Protein AF-A0A953WHJ2-F1 (afdb_monomer_lite)

Structure (mmCIF, N/CA/C/O backbone):
data_AF-A0A953WHJ2-F1
#
_entry.id   AF-A0A953WHJ2-F1
#
loop_
_atom_site.group_PDB
_atom_site.id
_atom_site.type_symbol
_atom_site.label_atom_id
_atom_site.label_alt_id
_atom_site.label_comp_id
_atom_site.label_asym_id
_atom_site.label_entity_id
_atom_site.label_seq_id
_atom_site.pdbx_PDB_ins_code
_atom_site.Cartn_x
_atom_site.Cartn_y
_atom_site.Cartn_z
_atom_site.occupancy
_atom_site.B_iso_or_equiv
_atom_site.auth_seq_id
_atom_site.auth_comp_id
_atom_site.auth_asym_id
_atom_site.auth_atom_id
_atom_site.pdbx_PDB_model_num
ATOM 1 N N . MET A 1 1 ? -8.960 -1.611 -5.381 1.00 65.94 1 MET A N 1
ATOM 2 C CA . MET A 1 1 ? -8.286 -1.002 -6.548 1.00 65.94 1 MET A CA 1
ATOM 3 C C . MET A 1 1 ? -6.809 -1.364 -6.590 1.00 65.94 1 MET A C 1
ATOM 5 O O . MET A 1 1 ? -6.351 -1.762 -7.650 1.00 65.94 1 MET A O 1
ATOM 9 N N . THR A 1 2 ? -6.101 -1.385 -5.455 1.00 75.44 2 THR A N 1
ATOM 10 C CA . THR A 1 2 ? -4.697 -1.843 -5.382 1.00 75.44 2 THR A CA 1
ATOM 11 C C . THR A 1 2 ? -4.385 -3.147 -6.133 1.00 75.44 2 THR A C 1
ATOM 13 O O . THR A 1 2 ? -3.413 -3.198 -6.869 1.00 75.44 2 THR A O 1
ATOM 16 N N . PHE A 1 3 ? -5.202 -4.200 -5.987 1.00 79.56 3 PHE A N 1
ATOM 17 C CA . PHE A 1 3 ? -4.948 -5.485 -6.659 1.00 79.56 3 PHE A CA 1
ATOM 18 C C . PHE A 1 3 ? -4.899 -5.357 -8.190 1.00 79.56 3 PHE A C 1
ATOM 20 O O . PHE A 1 3 ? -4.042 -5.954 -8.832 1.00 79.56 3 PHE A O 1
ATOM 27 N N . PHE A 1 4 ? -5.778 -4.533 -8.766 1.00 82.69 4 PHE A N 1
ATOM 28 C CA . PHE A 1 4 ? -5.809 -4.279 -10.204 1.00 82.69 4 PHE A CA 1
ATOM 29 C C . PHE A 1 4 ? -4.532 -3.574 -10.676 1.00 82.69 4 PHE A C 1
ATOM 31 O O . PHE A 1 4 ? -3.926 -3.997 -11.656 1.00 82.69 4 PHE A O 1
ATOM 38 N N . PHE A 1 5 ? -4.084 -2.548 -9.947 1.00 80.44 5 PHE A N 1
ATOM 39 C CA . PHE A 1 5 ? -2.843 -1.843 -10.267 1.00 80.44 5 PHE A CA 1
ATOM 40 C C . PHE A 1 5 ? -1.611 -2.735 -10.100 1.00 80.44 5 PHE A C 1
ATOM 42 O O . PHE A 1 5 ? -0.734 -2.712 -10.953 1.00 80.44 5 PHE A O 1
ATOM 49 N N . LEU A 1 6 ? -1.558 -3.582 -9.070 1.00 83.88 6 LEU A N 1
ATOM 50 C CA . LEU A 1 6 ? -0.460 -4.538 -8.904 1.00 83.88 6 LEU A CA 1
ATOM 51 C C . LEU A 1 6 ? -0.410 -5.561 -10.036 1.00 83.88 6 LEU A C 1
ATOM 53 O O . LEU A 1 6 ? 0.670 -5.841 -10.550 1.00 83.88 6 LEU A O 1
ATOM 57 N N . LEU A 1 7 ? -1.564 -6.079 -10.460 1.00 83.19 7 LEU A N 1
ATOM 58 C CA . LEU A 1 7 ? -1.643 -6.995 -11.594 1.00 83.19 7 LEU A CA 1
ATOM 59 C C . LEU A 1 7 ? -1.192 -6.312 -12.894 1.00 83.19 7 LEU A C 1
ATOM 61 O O . LEU A 1 7 ? -0.374 -6.866 -13.624 1.00 83.19 7 LEU A O 1
ATOM 65 N N . ALA A 1 8 ? -1.669 -5.092 -13.155 1.00 83.06 8 ALA A N 1
ATOM 66 C CA . ALA A 1 8 ? -1.249 -4.300 -14.309 1.00 83.06 8 ALA A CA 1
ATOM 67 C C . ALA A 1 8 ? 0.257 -3.985 -14.274 1.00 83.06 8 ALA A C 1
ATOM 69 O O . ALA A 1 8 ? 0.934 -4.098 -15.293 1.00 83.06 8 ALA A O 1
ATOM 70 N N . GLY A 1 9 ? 0.796 -3.660 -13.096 1.00 78.44 9 GLY A N 1
ATOM 71 C CA . GLY A 1 9 ? 2.222 -3.427 -12.880 1.00 78.44 9 GLY A CA 1
ATOM 72 C C . GLY A 1 9 ? 3.067 -4.678 -13.120 1.00 78.44 9 GLY A C 1
ATOM 73 O O . GLY A 1 9 ? 4.094 -4.596 -13.788 1.00 78.44 9 GLY A O 1
ATOM 74 N N . ALA A 1 10 ? 2.611 -5.844 -12.657 1.00 82.56 10 ALA A N 1
ATOM 75 C CA . ALA A 1 10 ? 3.278 -7.119 -12.909 1.00 82.56 10 ALA A CA 1
ATOM 76 C C . ALA A 1 10 ? 3.295 -7.462 -14.406 1.00 82.56 10 ALA A C 1
ATOM 78 O O . ALA A 1 10 ? 4.346 -7.795 -14.946 1.00 82.56 10 ALA A O 1
ATOM 79 N N . ILE A 1 11 ? 2.161 -7.316 -15.101 1.00 87.12 11 ILE A N 1
ATOM 80 C CA . ILE A 1 11 ? 2.080 -7.529 -16.554 1.00 87.12 11 ILE A CA 1
ATOM 81 C C . ILE A 1 11 ? 3.020 -6.564 -17.291 1.00 87.12 11 ILE A C 1
ATOM 83 O O . ILE A 1 11 ? 3.783 -6.993 -18.153 1.00 87.12 11 ILE A O 1
ATOM 87 N N . ALA A 1 12 ? 3.020 -5.280 -16.925 1.00 83.31 12 ALA A N 1
ATOM 88 C CA . ALA A 1 12 ? 3.909 -4.282 -17.517 1.00 83.31 12 ALA A CA 1
ATOM 89 C C . ALA A 1 12 ? 5.395 -4.618 -17.298 1.00 83.31 12 ALA A C 1
ATOM 91 O O . ALA A 1 12 ? 6.194 -4.452 -18.218 1.00 83.31 12 ALA A O 1
ATOM 92 N N . TYR A 1 13 ? 5.757 -5.145 -16.124 1.00 85.81 13 TYR A N 1
ATOM 93 C CA . TYR A 1 13 ? 7.111 -5.618 -15.837 1.00 85.81 13 TYR A CA 1
ATOM 94 C C . TYR A 1 13 ? 7.514 -6.787 -16.750 1.00 85.81 13 TYR A C 1
ATOM 96 O O . TYR A 1 13 ? 8.569 -6.732 -17.378 1.00 85.81 13 TYR A O 1
ATOM 104 N N . PHE A 1 14 ? 6.651 -7.796 -16.922 1.00 89.81 14 PHE A N 1
ATOM 105 C CA . PHE A 1 14 ? 6.911 -8.909 -17.851 1.00 89.81 14 PHE A CA 1
ATOM 106 C C . PHE A 1 14 ? 7.032 -8.459 -19.314 1.00 89.81 14 PHE A C 1
ATOM 108 O O . PHE A 1 14 ? 7.791 -9.048 -20.082 1.00 89.81 14 PHE A O 1
ATOM 115 N N . LEU A 1 15 ? 6.328 -7.391 -19.696 1.00 90.75 15 LEU A N 1
ATOM 116 C CA . LEU A 1 15 ? 6.431 -6.758 -21.014 1.00 90.75 15 LEU A CA 1
ATOM 117 C C . LEU A 1 15 ? 7.636 -5.809 -21.148 1.00 90.75 15 LEU A C 1
ATOM 119 O O . LEU A 1 15 ? 7.784 -5.167 -22.187 1.00 90.75 15 LEU A O 1
ATOM 123 N N . LYS A 1 16 ? 8.492 -5.704 -20.121 1.00 86.75 16 LYS A N 1
ATOM 124 C CA . LYS A 1 16 ? 9.635 -4.773 -20.041 1.00 86.75 16 LYS A CA 1
ATOM 125 C C . LYS A 1 16 ? 9.248 -3.293 -20.130 1.00 86.75 16 LYS A C 1
ATOM 127 O O . LYS A 1 16 ? 10.088 -2.428 -20.369 1.00 86.75 16 LYS A O 1
ATOM 132 N N . ALA A 1 17 ? 7.978 -2.970 -19.903 1.00 89.69 17 ALA A N 1
ATOM 133 C CA . ALA A 1 17 ? 7.481 -1.605 -19.810 1.00 89.69 17 ALA A CA 1
ATOM 134 C C . ALA A 1 17 ? 7.697 -1.069 -18.383 1.00 89.69 17 ALA A C 1
ATOM 136 O O . ALA A 1 17 ? 6.747 -0.770 -17.658 1.00 89.69 17 ALA A O 1
ATOM 137 N N . TYR A 1 18 ? 8.959 -0.964 -17.958 1.00 86.56 18 TYR A N 1
ATOM 138 C CA . TYR A 1 18 ? 9.332 -0.709 -16.560 1.00 86.56 18 TYR A CA 1
ATOM 139 C C . TYR A 1 18 ? 8.835 0.634 -16.014 1.00 86.56 18 TYR A C 1
ATOM 141 O O . TYR A 1 18 ? 8.404 0.710 -14.866 1.00 86.56 18 TYR A O 1
ATOM 149 N N . VAL A 1 19 ? 8.804 1.680 -16.847 1.00 88.31 19 VAL A N 1
ATOM 150 C CA . VAL A 1 19 ? 8.236 2.990 -16.475 1.00 88.31 19 VAL A CA 1
ATOM 151 C C . VAL A 1 19 ? 6.744 2.865 -16.155 1.00 88.31 19 VAL A C 1
ATOM 153 O O . VAL A 1 19 ? 6.263 3.403 -15.162 1.00 88.31 19 VAL A O 1
ATOM 156 N N . VAL A 1 20 ? 6.008 2.103 -16.966 1.00 87.56 20 VAL A N 1
ATOM 157 C CA . VAL A 1 20 ? 4.573 1.865 -16.765 1.00 87.56 20 VAL A CA 1
ATOM 158 C C . VAL A 1 20 ? 4.344 1.004 -15.519 1.00 87.56 20 VAL A C 1
ATOM 160 O O . VAL A 1 20 ? 3.459 1.305 -14.717 1.00 87.56 20 VAL A O 1
ATOM 163 N N . ALA A 1 21 ? 5.178 -0.018 -15.307 1.00 87.56 21 ALA A N 1
ATOM 164 C CA . ALA A 1 21 ? 5.148 -0.836 -14.098 1.00 87.56 21 ALA A CA 1
ATOM 165 C C . ALA A 1 21 ? 5.364 0.011 -12.831 1.00 87.56 21 ALA A C 1
ATOM 167 O O . ALA A 1 21 ? 4.606 -0.124 -11.869 1.00 87.56 21 ALA A O 1
ATOM 168 N N . LEU A 1 22 ? 6.325 0.941 -12.854 1.00 87.75 22 LEU A N 1
ATOM 169 C CA . LEU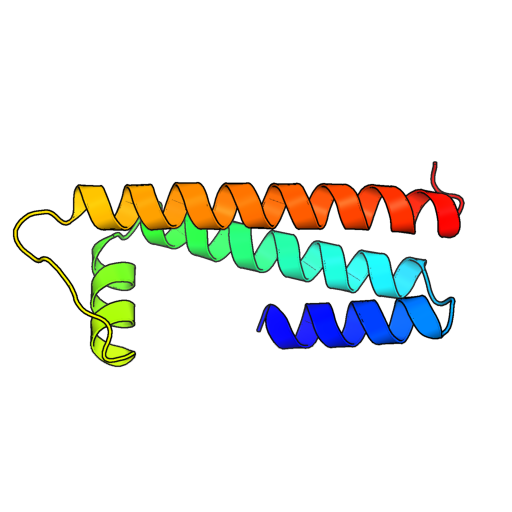 A 1 22 ? 6.578 1.886 -11.760 1.00 87.75 22 LEU A CA 1
ATOM 170 C C . LEU A 1 22 ? 5.382 2.776 -11.455 1.00 87.75 22 LEU A C 1
ATOM 172 O O . LEU A 1 22 ? 5.048 2.950 -10.285 1.00 87.75 22 LEU A O 1
ATOM 176 N N . VAL A 1 23 ? 4.715 3.307 -12.481 1.00 90.75 23 VAL A N 1
ATOM 177 C CA . VAL A 1 23 ? 3.513 4.131 -12.291 1.00 90.75 23 VAL A CA 1
ATOM 178 C C . VAL A 1 23 ? 2.429 3.330 -11.574 1.00 90.75 23 VAL A C 1
ATOM 180 O O . VAL A 1 23 ? 1.864 3.805 -10.590 1.00 90.75 23 VAL A O 1
ATOM 183 N N . PHE A 1 24 ? 2.171 2.092 -11.994 1.00 90.19 24 PHE A N 1
ATOM 184 C CA . PHE A 1 24 ? 1.160 1.252 -11.349 1.00 90.19 24 PHE A CA 1
ATOM 185 C C . PHE A 1 24 ? 1.527 0.841 -9.917 1.00 90.19 24 PHE A C 1
ATOM 187 O O . PHE A 1 24 ? 0.655 0.808 -9.040 1.00 90.19 24 PHE A O 1
ATOM 194 N N . ILE A 1 25 ? 2.806 0.580 -9.644 1.00 89.06 25 ILE A N 1
ATOM 195 C CA . ILE A 1 25 ? 3.289 0.329 -8.280 1.00 89.06 25 ILE A CA 1
ATOM 196 C C . ILE A 1 25 ? 3.131 1.594 -7.423 1.00 89.06 25 ILE A C 1
ATOM 198 O O . ILE A 1 25 ? 2.614 1.516 -6.310 1.00 89.06 25 ILE A O 1
ATOM 202 N N . GLY A 1 26 ? 3.483 2.769 -7.950 1.00 88.88 26 GLY A N 1
ATOM 203 C CA . GLY A 1 26 ? 3.316 4.055 -7.271 1.00 88.88 26 GLY A CA 1
ATOM 204 C C . GLY A 1 26 ? 1.855 4.365 -6.938 1.00 88.88 26 GLY A C 1
ATOM 205 O O . GLY A 1 26 ? 1.541 4.707 -5.799 1.00 88.88 26 GLY A O 1
ATOM 206 N N . LEU A 1 27 ? 0.938 4.155 -7.888 1.00 91.31 27 LEU A N 1
ATOM 207 C CA . LEU A 1 27 ? -0.506 4.285 -7.656 1.00 91.31 27 LEU A CA 1
ATOM 208 C C . LEU A 1 27 ? -1.009 3.302 -6.592 1.00 91.31 27 LEU A C 1
ATOM 210 O O . LEU A 1 27 ? -1.851 3.658 -5.769 1.00 91.31 27 LEU A O 1
ATOM 214 N N . SER A 1 28 ? -0.462 2.085 -6.561 1.00 89.19 28 SER A N 1
ATOM 215 C CA . SER A 1 28 ? -0.771 1.100 -5.520 1.00 89.19 28 SER A CA 1
ATOM 216 C C . SER A 1 28 ? -0.320 1.573 -4.138 1.00 89.19 28 SER A C 1
ATOM 218 O O . SER A 1 28 ? -1.073 1.439 -3.178 1.00 89.19 28 SER A O 1
ATOM 220 N N . ILE A 1 29 ? 0.879 2.154 -4.027 1.00 90.81 29 ILE A N 1
ATOM 221 C CA . ILE A 1 29 ? 1.391 2.724 -2.771 1.00 90.81 29 ILE A CA 1
ATOM 222 C C . ILE A 1 29 ? 0.512 3.895 -2.314 1.00 90.81 29 ILE A C 1
ATOM 224 O O . ILE A 1 29 ? 0.117 3.941 -1.148 1.00 90.81 29 ILE A O 1
ATOM 228 N N . LEU A 1 30 ? 0.161 4.805 -3.228 1.00 91.75 30 LEU A N 1
ATOM 229 C CA . LEU A 1 30 ? -0.703 5.952 -2.935 1.00 91.75 30 LEU A CA 1
ATOM 230 C C . LEU A 1 30 ? -2.086 5.519 -2.434 1.00 91.75 30 LEU A C 1
ATOM 232 O O . LEU A 1 30 ? -2.556 6.045 -1.429 1.00 91.75 30 LEU A O 1
ATOM 236 N N . ASP A 1 31 ? -2.711 4.523 -3.065 1.00 90.69 31 ASP A N 1
ATOM 237 C CA . ASP A 1 31 ? -3.996 3.957 -2.626 1.00 90.69 31 ASP A CA 1
ATOM 238 C C . ASP A 1 31 ? -3.905 3.400 -1.190 1.00 90.69 31 ASP A C 1
ATOM 240 O O . ASP A 1 31 ? -4.756 3.681 -0.343 1.00 90.69 31 ASP A O 1
ATOM 244 N N . GLN A 1 32 ? -2.827 2.674 -0.864 1.00 88.06 32 GLN A N 1
ATOM 245 C CA . GLN A 1 32 ? -2.602 2.158 0.495 1.00 88.06 32 GLN A CA 1
ATOM 246 C C . GLN A 1 32 ? -2.418 3.286 1.520 1.00 88.06 32 GLN A C 1
ATOM 248 O O . GLN A 1 32 ? -2.974 3.204 2.619 1.00 88.06 32 GLN A O 1
ATOM 253 N N . ALA A 1 33 ? -1.672 4.334 1.163 1.00 88.81 33 ALA A N 1
ATOM 254 C CA . ALA A 1 33 ? -1.440 5.493 2.019 1.00 88.81 33 ALA A CA 1
ATOM 255 C C . ALA A 1 33 ? -2.729 6.293 2.262 1.00 88.81 33 ALA A C 1
ATOM 257 O O . ALA A 1 33 ? -3.019 6.655 3.399 1.00 88.81 33 ALA A O 1
ATOM 258 N N . LEU A 1 34 ? -3.551 6.505 1.231 1.00 90.31 34 LEU A N 1
ATOM 259 C CA . LEU A 1 34 ? -4.836 7.197 1.358 1.00 90.31 34 LEU A CA 1
ATOM 260 C C . LEU A 1 34 ? -5.801 6.444 2.276 1.00 90.31 34 LEU A C 1
ATOM 262 O O . LEU A 1 34 ? -6.434 7.056 3.137 1.00 90.31 34 LEU A O 1
ATOM 266 N N . VAL A 1 35 ? -5.884 5.116 2.143 1.00 88.06 35 VAL A N 1
ATOM 267 C CA . VAL A 1 35 ? -6.698 4.282 3.042 1.00 88.06 35 VAL A CA 1
ATOM 268 C C . VAL A 1 35 ? -6.200 4.382 4.483 1.00 88.06 35 VAL A C 1
ATOM 270 O O . VAL A 1 35 ? -7.012 4.468 5.403 1.00 88.06 35 VAL A O 1
ATOM 273 N N . LEU A 1 36 ? -4.881 4.391 4.686 1.00 88.69 36 LEU A N 1
ATOM 274 C CA . LEU A 1 36 ? -4.270 4.521 6.006 1.00 88.69 36 LEU A CA 1
ATOM 275 C C . LEU A 1 36 ? -4.584 5.877 6.655 1.00 88.69 36 LEU A C 1
ATOM 277 O O . LEU A 1 36 ? -5.010 5.923 7.809 1.00 88.69 36 LEU A O 1
ATOM 281 N N . ILE A 1 37 ? -4.407 6.968 5.905 1.00 89.44 37 ILE A N 1
ATOM 282 C CA . ILE A 1 37 ? -4.703 8.335 6.352 1.00 89.44 37 ILE A CA 1
ATOM 283 C C . ILE A 1 37 ? -6.185 8.455 6.703 1.00 89.44 37 ILE A C 1
ATOM 285 O O . ILE A 1 37 ? -6.523 8.891 7.802 1.00 89.44 37 ILE A O 1
ATOM 289 N N . ARG A 1 38 ? -7.074 8.000 5.814 1.00 88.88 38 ARG A N 1
ATOM 290 C CA . ARG A 1 38 ? -8.520 8.064 6.045 1.00 88.88 38 ARG A CA 1
ATOM 291 C C . ARG A 1 38 ? -8.937 7.277 7.282 1.00 88.88 38 ARG A C 1
ATOM 293 O O . ARG A 1 38 ? -9.691 7.806 8.080 1.00 88.88 38 ARG A O 1
ATOM 300 N N . ALA A 1 39 ? -8.410 6.069 7.473 1.00 86.06 39 ALA A N 1
ATOM 301 C CA . ALA A 1 39 ? -8.718 5.256 8.650 1.00 86.06 39 ALA A CA 1
ATOM 302 C C . ALA A 1 39 ? -8.150 5.825 9.964 1.00 86.06 39 ALA A C 1
ATOM 304 O O . ALA A 1 39 ? -8.592 5.431 11.038 1.00 86.06 39 ALA A O 1
ATOM 305 N N . THR A 1 40 ? -7.158 6.717 9.883 1.00 85.38 40 THR A N 1
ATOM 306 C CA . THR A 1 40 ? -6.579 7.401 11.047 1.00 85.38 40 THR A CA 1
ATOM 307 C C . THR A 1 40 ? -7.372 8.659 11.403 1.00 85.38 40 THR A C 1
ATOM 309 O O . THR A 1 40 ? -7.559 8.939 12.582 1.00 85.38 40 THR A O 1
ATOM 312 N N . ILE A 1 41 ? -7.849 9.404 10.399 1.00 87.94 41 ILE A N 1
ATOM 313 C CA . ILE A 1 41 ? -8.683 10.604 10.587 1.00 87.94 41 ILE A CA 1
ATOM 314 C C . ILE A 1 41 ? -10.113 10.224 10.989 1.00 87.94 41 ILE A C 1
ATOM 316 O O . ILE A 1 41 ? -10.688 10.855 11.869 1.00 87.94 41 ILE A O 1
ATOM 320 N N . ASP A 1 42 ? -10.672 9.196 10.351 1.00 87.75 42 ASP A N 1
ATOM 321 C CA . ASP A 1 42 ? -12.032 8.703 10.563 1.00 87.75 42 ASP A CA 1
ATOM 322 C C . ASP A 1 42 ? -12.001 7.183 10.823 1.00 87.75 42 ASP A C 1
ATOM 324 O O . ASP A 1 42 ? -12.098 6.361 9.898 1.00 87.75 42 ASP A O 1
ATOM 328 N N . PRO A 1 43 ? -11.804 6.784 12.092 1.00 82.38 43 PRO A N 1
ATOM 329 C CA . 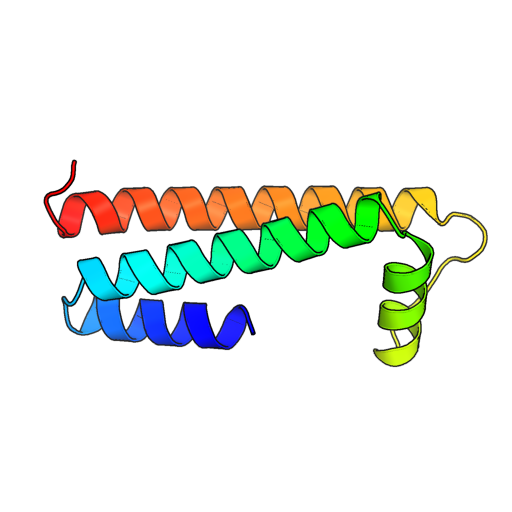PRO A 1 43 ? -11.803 5.382 12.493 1.00 82.38 43 PRO A CA 1
ATOM 330 C C . PRO A 1 43 ? -13.152 4.690 12.289 1.00 82.38 43 PRO A C 1
ATOM 332 O O . PRO A 1 43 ? -13.190 3.485 12.012 1.00 82.38 43 PRO A O 1
ATOM 335 N N . ASP A 1 44 ? -14.247 5.439 12.417 1.00 86.25 44 ASP A N 1
ATOM 336 C CA . ASP A 1 44 ? -15.609 4.917 12.323 1.00 86.25 44 ASP A CA 1
ATOM 337 C C . ASP A 1 44 ? -15.900 4.444 10.899 1.00 86.25 44 ASP A C 1
ATOM 339 O O . ASP A 1 44 ? -16.422 3.341 10.707 1.00 86.25 44 ASP A O 1
ATOM 343 N N . TRP A 1 45 ? -15.431 5.185 9.888 1.00 87.81 45 TRP A N 1
ATOM 344 C CA . TRP A 1 45 ? -15.465 4.747 8.491 1.00 87.81 45 TRP A CA 1
ATOM 345 C C . TRP A 1 45 ? -14.794 3.381 8.280 1.00 87.81 45 TRP A C 1
ATOM 347 O O . TRP A 1 45 ? -15.318 2.525 7.558 1.00 87.81 45 TRP A O 1
ATOM 357 N N . TYR A 1 46 ? -13.638 3.143 8.910 1.00 85.44 46 TYR A N 1
ATOM 358 C CA . TYR A 1 46 ? -12.926 1.868 8.779 1.00 85.44 46 TYR A CA 1
ATOM 359 C C . TYR A 1 46 ? -13.689 0.717 9.445 1.00 85.44 46 TYR A C 1
ATOM 361 O O . TYR A 1 46 ? -13.784 -0.375 8.875 1.00 85.44 46 TYR A O 1
ATOM 369 N N . ILE A 1 47 ? -14.257 0.958 10.628 1.00 84.75 47 ILE A N 1
ATOM 370 C CA . ILE A 1 47 ? -15.082 -0.026 11.334 1.00 84.75 47 ILE A CA 1
ATOM 371 C C . ILE A 1 47 ? -16.322 -0.371 10.506 1.00 84.75 47 ILE A C 1
ATOM 373 O O . ILE A 1 47 ? -16.592 -1.553 10.286 1.00 84.75 47 ILE A O 1
ATOM 377 N N . GLN A 1 48 ? -17.019 0.632 9.970 1.00 87.94 48 GLN A N 1
ATOM 378 C CA . GLN A 1 48 ? -18.177 0.433 9.102 1.00 87.94 48 GLN A CA 1
ATOM 379 C C . GLN A 1 48 ? -17.819 -0.411 7.872 1.00 87.94 48 GLN A C 1
ATOM 381 O O . GLN A 1 48 ? -18.498 -1.390 7.571 1.00 87.94 48 GLN A O 1
A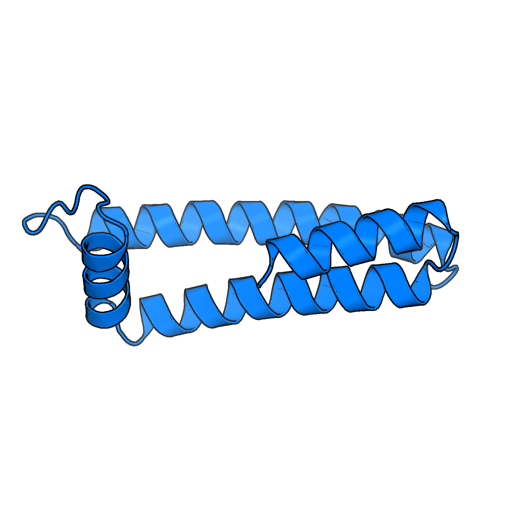TOM 386 N N . ARG A 1 49 ? -16.686 -0.124 7.219 1.00 86.50 49 ARG A N 1
ATOM 387 C CA . ARG A 1 49 ? -16.195 -0.914 6.078 1.00 86.50 49 ARG A CA 1
ATOM 388 C C . ARG A 1 49 ? -15.867 -2.361 6.429 1.00 86.50 49 ARG A C 1
ATOM 390 O O . ARG A 1 49 ? -16.047 -3.246 5.595 1.00 86.50 49 ARG A O 1
ATOM 397 N N . ARG A 1 50 ? -15.384 -2.624 7.645 1.00 84.56 50 ARG A N 1
ATOM 398 C CA . ARG A 1 50 ? -15.145 -3.992 8.130 1.00 84.56 50 ARG A CA 1
ATOM 399 C C . ARG A 1 50 ? -16.454 -4.747 8.339 1.00 84.56 50 ARG A C 1
ATOM 401 O O . ARG A 1 50 ? -16.519 -5.913 7.962 1.00 84.56 50 ARG A O 1
ATOM 408 N N . ILE A 1 51 ? -17.478 -4.079 8.869 1.00 87.56 51 ILE A N 1
ATOM 409 C CA . ILE A 1 51 ? -18.824 -4.644 9.040 1.00 87.56 51 ILE A CA 1
ATOM 410 C C . ILE A 1 51 ? -19.447 -4.957 7.673 1.00 87.56 51 ILE A C 1
ATOM 412 O O . ILE A 1 51 ? -19.908 -6.075 7.464 1.00 87.56 51 ILE A O 1
ATOM 416 N N . GLU A 1 52 ? -19.387 -4.020 6.721 1.00 88.94 52 GLU A N 1
ATOM 417 C CA . GLU A 1 52 ? -19.868 -4.215 5.340 1.00 88.94 52 GLU A CA 1
ATOM 418 C C . GLU A 1 52 ? -19.177 -5.397 4.642 1.00 88.94 52 GLU A C 1
ATOM 420 O O . GLU A 1 52 ? -19.801 -6.128 3.879 1.00 88.94 52 GLU A O 1
ATOM 425 N N . ALA A 1 53 ? -17.891 -5.614 4.927 1.00 84.69 53 ALA A N 1
ATOM 426 C CA . ALA A 1 53 ? -17.116 -6.734 4.400 1.00 84.69 53 ALA A CA 1
ATOM 427 C C . ALA A 1 53 ? -17.328 -8.058 5.166 1.00 84.69 53 ALA A C 1
ATOM 429 O O . ALA A 1 53 ? -16.618 -9.029 4.898 1.00 84.69 53 ALA A O 1
ATOM 430 N N . GLY A 1 54 ? -18.242 -8.104 6.144 1.00 83.94 54 GLY A N 1
ATOM 431 C CA . GLY A 1 54 ? -18.498 -9.284 6.976 1.00 83.94 54 GLY A CA 1
ATOM 432 C C . GLY A 1 54 ? -17.319 -9.684 7.869 1.00 83.94 54 GLY A C 1
ATOM 433 O O . GLY A 1 54 ? -17.218 -10.837 8.285 1.00 83.94 54 GLY A O 1
ATOM 434 N N . GLN A 1 55 ? -16.388 -8.764 8.144 1.00 84.19 55 GLN A N 1
ATOM 435 C CA . GLN A 1 55 ? -15.222 -9.049 8.972 1.00 84.19 55 GLN A CA 1
ATOM 436 C C . GLN A 1 55 ? -15.534 -8.912 10.467 1.00 84.19 55 GLN A C 1
ATOM 438 O O . GLN A 1 55 ? -16.289 -8.026 10.865 1.00 84.19 55 GLN A O 1
ATOM 443 N N . PRO A 1 56 ? -14.891 -9.724 11.327 1.00 79.31 56 PRO A N 1
ATOM 444 C CA . PRO A 1 56 ? -15.070 -9.622 12.767 1.00 79.31 56 PRO A CA 1
ATOM 445 C C . PRO A 1 56 ? -14.543 -8.279 13.288 1.00 79.31 56 PRO A C 1
ATOM 447 O O . PRO A 1 56 ? -13.357 -7.948 13.134 1.00 79.31 56 PRO A O 1
ATOM 450 N N . VAL A 1 57 ? -15.433 -7.524 13.932 1.00 79.56 57 VAL A N 1
ATOM 451 C CA . VAL A 1 57 ? -15.148 -6.246 14.589 1.00 79.56 57 VAL A CA 1
ATOM 452 C C . VAL A 1 57 ? -15.285 -6.422 16.096 1.00 79.56 57 VAL A C 1
ATOM 454 O O . VAL A 1 57 ? -16.331 -6.807 16.603 1.00 79.56 57 VAL A O 1
ATOM 457 N N . ASP A 1 58 ? -14.213 -6.104 16.811 1.00 77.31 58 ASP A N 1
ATOM 458 C CA . ASP A 1 58 ? -14.190 -6.031 18.269 1.00 77.31 58 ASP A CA 1
ATOM 459 C C . ASP A 1 58 ? -14.515 -4.595 18.717 1.00 77.31 58 ASP A C 1
ATOM 461 O O . ASP A 1 58 ? -13.627 -3.739 18.809 1.00 77.31 58 ASP A O 1
ATOM 465 N N . LEU A 1 59 ? -15.805 -4.320 18.934 1.00 73.88 59 LEU A N 1
ATOM 466 C CA . LEU A 1 59 ? -16.318 -2.997 19.322 1.00 73.88 59 LEU A CA 1
ATOM 467 C C . LEU A 1 59 ? -15.790 -2.527 20.688 1.00 73.88 59 LEU A C 1
ATOM 469 O O . LEU A 1 59 ? -15.783 -1.332 20.963 1.00 73.88 59 LEU A O 1
ATOM 473 N N . LEU A 1 60 ? -15.306 -3.446 21.530 1.00 74.81 60 LEU A N 1
ATOM 474 C C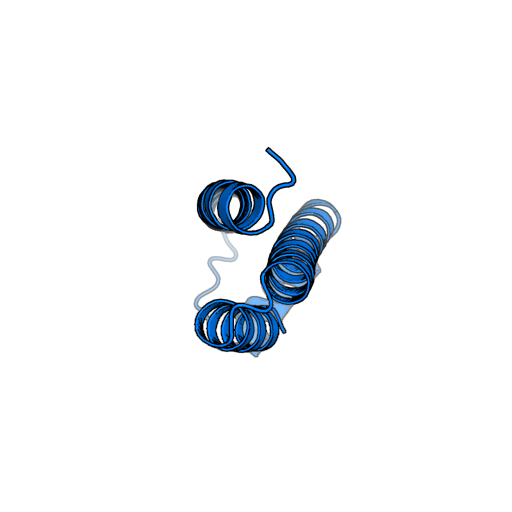A . LEU A 1 60 ? -14.773 -3.139 22.859 1.00 74.81 60 LEU A CA 1
ATOM 475 C C . LEU A 1 60 ? -13.308 -2.678 22.809 1.00 74.81 60 LEU A C 1
ATOM 477 O O . LEU A 1 60 ? -12.800 -2.122 23.783 1.00 74.81 60 LEU A O 1
ATOM 481 N N . ARG A 1 61 ? -12.602 -2.920 21.693 1.00 74.88 61 ARG A N 1
ATOM 482 C CA . ARG A 1 61 ? -11.181 -2.568 21.507 1.00 74.88 61 ARG A CA 1
ATOM 483 C C . ARG A 1 61 ? -10.897 -2.013 20.101 1.00 74.88 61 ARG A C 1
ATOM 485 O O . ARG A 1 61 ? -10.072 -2.580 19.373 1.00 74.88 61 ARG A O 1
ATOM 492 N N . PRO A 1 62 ? -11.503 -0.875 19.713 1.00 69.38 62 PRO A N 1
ATOM 493 C CA . PRO A 1 62 ? -11.343 -0.298 18.375 1.00 69.38 62 PRO A CA 1
ATOM 494 C C . PRO A 1 62 ? -9.878 0.040 18.047 1.00 69.38 62 PRO A C 1
ATOM 496 O O . PRO A 1 62 ? -9.403 -0.251 16.947 1.00 69.38 62 PRO A O 1
ATOM 499 N N . GLY A 1 63 ? -9.105 0.523 19.028 1.00 73.38 63 GLY A N 1
ATOM 500 C CA . GLY A 1 63 ? -7.693 0.881 18.838 1.00 73.38 63 GLY A CA 1
ATOM 501 C C . GLY A 1 63 ? -6.805 -0.276 18.355 1.00 73.38 63 GLY A C 1
ATOM 502 O O . GLY A 1 63 ? -5.934 -0.080 17.508 1.00 73.38 63 GLY A O 1
ATOM 503 N N . LYS A 1 64 ? -7.057 -1.515 18.801 1.00 78.50 64 LYS A N 1
ATOM 504 C CA . LYS A 1 64 ? -6.255 -2.686 18.394 1.00 78.50 64 LYS A CA 1
ATOM 505 C C . LYS A 1 64 ? -6.449 -3.030 16.910 1.00 78.50 64 LYS A C 1
ATOM 507 O O . LYS A 1 64 ? -5.535 -3.546 16.266 1.00 78.50 64 LYS A O 1
ATOM 512 N N . GLN A 1 65 ? -7.623 -2.726 16.355 1.00 77.94 65 GLN A N 1
ATOM 513 C CA . GLN A 1 65 ? -7.938 -2.965 14.946 1.00 77.94 65 GLN A CA 1
ATOM 514 C C . GLN A 1 65 ? -7.253 -1.950 14.030 1.00 77.94 65 GLN A C 1
ATOM 516 O O . GLN A 1 65 ? -6.753 -2.326 12.970 1.00 77.94 65 GLN A O 1
ATOM 521 N N . ILE A 1 66 ? -7.195 -0.689 14.464 1.00 81.00 66 ILE A N 1
ATOM 522 C CA . ILE A 1 66 ? -6.512 0.394 13.748 1.00 81.00 66 ILE A CA 1
ATOM 523 C C . ILE A 1 66 ? -5.002 0.149 13.760 1.00 81.00 66 ILE A C 1
ATOM 525 O O . ILE A 1 66 ? -4.369 0.214 12.713 1.00 81.00 66 ILE A O 1
ATOM 529 N N . ILE A 1 67 ? -4.422 -0.252 14.898 1.00 83.44 67 ILE A N 1
ATOM 530 C CA . ILE A 1 67 ? -2.995 -0.617 14.971 1.00 83.44 67 ILE A CA 1
ATOM 531 C C . ILE A 1 67 ? -2.678 -1.761 14.002 1.00 83.44 67 ILE A C 1
ATOM 533 O O . ILE A 1 67 ? -1.711 -1.686 13.248 1.00 83.44 67 ILE A O 1
ATOM 537 N N . ARG A 1 68 ? -3.512 -2.809 13.965 1.00 84.00 68 ARG A N 1
ATOM 538 C CA . ARG A 1 68 ? -3.330 -3.920 13.020 1.00 84.00 68 ARG A CA 1
ATOM 539 C C . ARG A 1 68 ? -3.407 -3.452 11.564 1.00 84.00 68 ARG A C 1
ATOM 541 O O . ARG A 1 68 ? -2.613 -3.917 10.745 1.00 84.00 68 ARG A O 1
ATOM 548 N N . LEU A 1 69 ? -4.335 -2.547 11.244 1.00 85.69 69 LEU A N 1
ATOM 549 C CA . LEU A 1 69 ? -4.422 -1.923 9.925 1.00 85.69 69 LEU A CA 1
ATOM 550 C C . LEU A 1 69 ? -3.123 -1.184 9.598 1.00 85.69 69 LEU A C 1
ATOM 552 O O . LEU A 1 69 ? -2.532 -1.463 8.560 1.00 85.69 69 LEU A O 1
ATOM 556 N N . ILE A 1 70 ? -2.660 -0.308 10.494 1.00 87.31 70 ILE A N 1
ATOM 557 C CA . ILE A 1 70 ? -1.437 0.478 10.311 1.00 87.31 70 ILE A CA 1
ATOM 558 C C . ILE A 1 70 ? -0.250 -0.440 10.037 1.00 87.31 70 ILE A C 1
ATOM 560 O O . ILE A 1 70 ? 0.396 -0.297 9.005 1.00 87.31 70 ILE A O 1
ATOM 564 N N . VAL A 1 71 ? -0.011 -1.435 10.895 1.00 88.50 71 VAL A N 1
ATOM 565 C CA . VAL A 1 71 ? 1.105 -2.382 10.736 1.00 88.50 71 VAL A CA 1
ATOM 566 C C . VAL A 1 71 ? 1.037 -3.095 9.385 1.00 88.50 71 VAL A C 1
ATOM 568 O O . VAL A 1 71 ? 2.033 -3.163 8.668 1.00 88.50 71 VAL A O 1
ATOM 571 N N . THR A 1 72 ? -0.145 -3.581 8.999 1.00 87.56 72 THR A N 1
ATOM 572 C CA . THR A 1 72 ? -0.324 -4.302 7.729 1.00 87.56 72 THR A CA 1
ATOM 573 C C . THR A 1 72 ? -0.074 -3.390 6.525 1.00 87.56 72 THR A C 1
ATOM 575 O O . THR A 1 72 ? 0.575 -3.795 5.562 1.00 87.56 72 THR A O 1
ATOM 578 N N . LYS A 1 73 ? -0.573 -2.150 6.566 1.00 87.94 73 LYS A N 1
ATOM 579 C CA . LYS A 1 73 ? -0.429 -1.170 5.480 1.00 87.94 73 LYS A CA 1
ATOM 580 C C . LYS A 1 73 ? 1.007 -0.678 5.351 1.00 87.94 73 LYS A C 1
ATOM 582 O O . LYS A 1 73 ? 1.508 -0.611 4.235 1.00 87.94 73 LYS A O 1
ATOM 587 N N . VAL A 1 74 ? 1.678 -0.399 6.467 1.00 90.19 74 VAL A N 1
ATOM 588 C CA . VAL A 1 74 ? 3.094 -0.007 6.490 1.00 90.19 74 VAL A CA 1
ATOM 589 C C . VAL A 1 74 ? 3.965 -1.121 5.920 1.00 90.19 74 VAL A C 1
ATOM 591 O O . VAL A 1 74 ? 4.792 -0.852 5.054 1.00 90.19 74 VAL A O 1
ATOM 594 N N . LEU A 1 75 ? 3.735 -2.375 6.325 1.00 92.38 75 LEU A N 1
ATOM 595 C CA . LEU A 1 75 ? 4.460 -3.522 5.777 1.00 92.38 75 LEU A CA 1
ATOM 596 C C . LEU A 1 75 ? 4.242 -3.661 4.263 1.00 92.38 75 LEU A C 1
ATOM 598 O O . LEU A 1 75 ? 5.200 -3.848 3.519 1.00 92.38 75 LEU A O 1
ATOM 602 N N . LEU A 1 76 ? 2.997 -3.525 3.796 1.00 89.75 76 LEU A N 1
ATOM 603 C CA . LEU A 1 76 ? 2.677 -3.557 2.366 1.00 89.75 76 LEU A CA 1
ATOM 604 C C . LEU A 1 76 ? 3.366 -2.427 1.597 1.00 89.75 76 LEU A C 1
ATOM 606 O O . LEU A 1 76 ? 3.959 -2.688 0.557 1.00 89.75 76 LEU A O 1
ATOM 610 N N . ILE A 1 77 ? 3.323 -1.193 2.102 1.00 90.75 77 ILE A N 1
ATOM 611 C CA . ILE A 1 77 ? 4.008 -0.050 1.483 1.00 90.75 77 ILE A CA 1
ATOM 612 C C . ILE A 1 77 ? 5.514 -0.308 1.411 1.00 90.75 77 ILE A C 1
ATOM 614 O O . ILE A 1 77 ? 6.125 -0.018 0.388 1.00 90.75 77 ILE A O 1
ATOM 618 N N . TRP A 1 78 ? 6.102 -0.899 2.451 1.00 92.25 78 TRP A N 1
ATOM 619 C CA . TRP A 1 78 ? 7.523 -1.234 2.473 1.00 92.25 78 TRP A CA 1
ATOM 620 C C . TRP A 1 78 ? 7.888 -2.286 1.416 1.00 92.25 78 TRP A C 1
ATOM 622 O O . TRP A 1 78 ? 8.826 -2.082 0.648 1.00 92.25 78 TRP A O 1
ATOM 632 N N . ILE A 1 79 ? 7.097 -3.361 1.300 1.00 91.38 79 ILE A N 1
ATOM 633 C CA . ILE A 1 79 ? 7.261 -4.386 0.253 1.00 91.38 79 ILE A CA 1
ATOM 634 C C . ILE A 1 79 ? 7.131 -3.761 -1.142 1.00 91.38 79 ILE A C 1
ATOM 636 O O . ILE A 1 79 ? 7.959 -4.011 -2.014 1.00 91.38 79 ILE A O 1
ATOM 640 N N . LEU A 1 80 ? 6.117 -2.920 -1.359 1.00 89.50 80 LEU A N 1
ATOM 641 C CA . LEU A 1 80 ? 5.922 -2.241 -2.640 1.00 89.50 80 LEU A CA 1
ATOM 642 C C . LEU A 1 80 ? 7.048 -1.254 -2.950 1.00 89.50 80 LEU A C 1
ATOM 644 O O . LEU A 1 80 ? 7.454 -1.156 -4.103 1.00 89.50 80 LEU A O 1
ATOM 648 N N . GLY A 1 81 ? 7.580 -0.567 -1.940 1.00 90.25 81 GLY A N 1
ATOM 649 C CA . GLY A 1 81 ? 8.745 0.302 -2.072 1.00 90.25 81 GLY A CA 1
ATOM 650 C C . GLY A 1 81 ? 9.994 -0.476 -2.484 1.00 90.25 81 GLY A C 1
ATOM 651 O O . GLY A 1 81 ? 10.719 -0.039 -3.373 1.00 90.25 81 GLY A O 1
ATOM 652 N N . PHE A 1 82 ? 10.205 -1.663 -1.912 1.00 91.94 82 PHE A N 1
ATOM 653 C CA . PHE A 1 82 ? 11.293 -2.555 -2.311 1.00 91.94 82 PHE A CA 1
ATOM 654 C C . PHE A 1 82 ? 11.140 -3.041 -3.761 1.00 91.94 82 PHE A C 1
ATOM 656 O O . PHE A 1 82 ? 12.097 -3.005 -4.532 1.00 91.94 82 PHE A O 1
ATOM 663 N N . ILE A 1 83 ? 9.929 -3.430 -4.172 1.00 89.12 83 ILE A N 1
ATOM 664 C CA . ILE A 1 83 ? 9.654 -3.818 -5.564 1.00 89.12 83 ILE A CA 1
ATOM 665 C C . ILE A 1 83 ? 9.872 -2.626 -6.504 1.00 89.12 83 ILE A C 1
ATOM 667 O O . ILE A 1 83 ? 10.574 -2.766 -7.501 1.00 89.12 83 ILE A O 1
ATOM 671 N N . ALA A 1 84 ? 9.335 -1.447 -6.178 1.00 89.81 84 ALA A N 1
ATOM 672 C CA . ALA A 1 84 ? 9.563 -0.226 -6.949 1.00 89.81 84 ALA A CA 1
ATOM 673 C C . ALA A 1 84 ? 11.057 0.089 -7.082 1.00 89.81 84 ALA A C 1
ATOM 675 O O . ALA A 1 84 ? 11.499 0.423 -8.173 1.00 89.81 84 ALA A O 1
ATOM 676 N N . PHE A 1 85 ? 11.851 -0.077 -6.023 1.00 91.12 85 PHE A N 1
ATOM 677 C CA . PHE A 1 85 ? 13.301 0.103 -6.093 1.00 91.12 85 PHE A CA 1
ATOM 678 C C . PHE A 1 85 ? 13.950 -0.828 -7.129 1.00 91.12 85 PHE A C 1
ATOM 680 O O . PHE A 1 85 ? 14.743 -0.371 -7.950 1.00 91.12 85 PHE A O 1
ATOM 687 N N . HIS A 1 86 ? 13.578 -2.11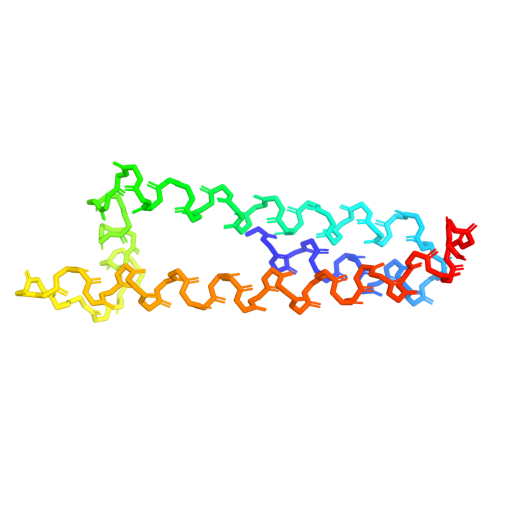0 -7.146 1.00 88.12 86 HIS A N 1
ATOM 688 C CA . HIS A 1 86 ? 14.072 -3.055 -8.150 1.00 88.12 86 HIS A CA 1
ATOM 689 C C . HIS A 1 86 ? 13.637 -2.686 -9.574 1.00 88.12 86 HIS A C 1
ATOM 691 O O . HIS A 1 86 ? 14.472 -2.656 -10.477 1.00 88.12 86 HIS A O 1
ATOM 697 N N . VAL A 1 87 ? 12.364 -2.336 -9.776 1.00 86.56 87 VAL A N 1
ATOM 698 C CA . VAL A 1 87 ? 11.851 -1.941 -11.098 1.00 86.56 87 VAL A CA 1
ATOM 699 C C . VAL A 1 87 ? 12.482 -0.625 -11.580 1.00 86.56 87 VAL A C 1
ATOM 701 O O . VAL A 1 87 ? 12.766 -0.491 -12.766 1.00 86.56 87 VAL A O 1
ATOM 704 N N . SER A 1 88 ? 12.780 0.323 -10.683 1.00 85.19 88 SER A N 1
ATOM 705 C CA . SER A 1 88 ? 13.501 1.569 -11.000 1.00 85.19 88 SER A CA 1
ATOM 706 C C . SER A 1 88 ? 14.896 1.330 -11.563 1.00 85.19 88 SER A C 1
ATOM 708 O O . SER A 1 88 ? 15.302 2.044 -12.480 1.00 85.19 88 SER A O 1
ATOM 710 N N . ARG A 1 89 ? 15.607 0.313 -11.063 1.00 88.75 89 ARG A N 1
ATOM 711 C CA . ARG A 1 89 ? 16.919 -0.075 -11.600 1.00 88.75 89 ARG A CA 1
ATOM 712 C C . ARG A 1 89 ? 16.802 -0.664 -13.002 1.00 88.75 89 ARG A C 1
ATOM 714 O O . ARG A 1 89 ? 17.585 -0.321 -13.878 1.00 88.75 89 ARG A O 1
ATOM 721 N N . GLU A 1 90 ? 15.795 -1.501 -13.245 1.00 86.25 90 GLU A N 1
ATOM 722 C CA . GLU A 1 90 ? 15.541 -2.047 -14.589 1.00 86.25 90 GLU A CA 1
ATOM 723 C C . GLU A 1 90 ? 15.073 -0.983 -15.590 1.00 86.25 90 GLU A C 1
ATOM 725 O O . GLU A 1 90 ? 15.373 -1.072 -16.778 1.00 86.25 90 GLU A O 1
ATOM 730 N N . ALA A 1 91 ? 14.392 0.059 -15.113 1.00 80.00 91 ALA A N 1
ATOM 731 C CA . ALA A 1 91 ? 14.014 1.216 -15.917 1.00 80.00 91 ALA A CA 1
ATOM 732 C C . ALA A 1 91 ? 15.184 2.176 -16.218 1.00 80.00 91 ALA A C 1
ATOM 734 O O . ALA A 1 91 ? 15.020 3.072 -17.043 1.00 80.00 91 ALA A O 1
ATOM 735 N N . GLY A 1 92 ? 16.338 2.018 -15.558 1.00 82.19 92 GLY A N 1
ATOM 736 C CA . GLY A 1 92 ? 17.504 2.892 -15.721 1.00 82.19 92 GLY A CA 1
ATOM 737 C C . GLY A 1 92 ? 17.394 4.248 -15.015 1.00 82.19 92 GLY A C 1
ATOM 738 O O . GLY A 1 92 ? 18.106 5.180 -15.381 1.00 82.19 92 GLY A O 1
ATOM 739 N N . PHE A 1 93 ? 16.505 4.384 -14.024 1.00 76.69 93 PHE A N 1
ATOM 740 C CA . PHE A 1 93 ? 16.387 5.610 -13.221 1.00 76.69 93 PHE A CA 1
ATOM 741 C C . PHE A 1 93 ? 17.376 5.668 -12.042 1.00 76.69 93 PHE A C 1
ATOM 743 O O . PHE A 1 93 ? 17.586 6.748 -11.491 1.00 76.69 93 PHE A O 1
ATOM 750 N N . LEU A 1 94 ? 17.947 4.522 -11.645 1.00 67.44 94 LEU A N 1
ATOM 751 C CA . LEU A 1 94 ? 18.900 4.331 -10.540 1.00 67.44 94 LEU A CA 1
ATOM 752 C C . LEU A 1 94 ? 19.979 3.324 -10.944 1.00 67.44 94 LEU A C 1
ATOM 754 O O . LEU A 1 94 ? 21.156 3.566 -10.607 1.00 67.44 94 LEU A O 1
#

Sequence (94 aa):
MTFFFLLAGAIAYFLKAYVVALVFIGLSILDQALVLIRATIDPDWYIQRRIEAGQPVDLLRPGKQIIRLIVTKVLLIWILGFIAFHVSREAGFL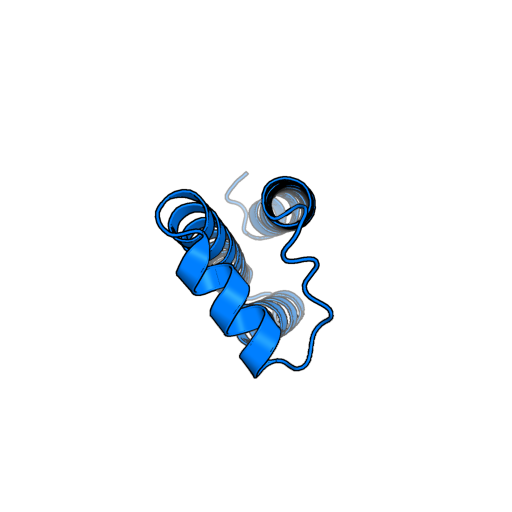

Secondary structure (DSSP, 8-state):
-HHHHHHHHHHHHHTT-HHHHHHHHHHHHHHHHHHHHHHHH-HHHHHHHHHHTT----TT-HHHHHHHHHHHHHHHHHHHHHHHHHHHHHTT--

pLDDT: mean 85.29, std 5.59, range [65.94, 92.38]

Foldseek 3Di:
DLVVLCVQLVVCVVVLVLVSSLVSLVVSLVVLVVVLVCCVVPVVVVQVVCVVVVHDDDPVCSPVVNVVSVVVSVVVSVVSVVVSVVSCVSVVVD

Radius of gyration: 15.88 Å; chains: 1; bounding box: 39×20×44 Å